Protein AF-A0A392Q745-F1 (afdb_monomer_lite)

InterPro domains:
  IPR023214 HAD superfamily [G3DSA:3.40.50.1000] (43-67)
  IPR023299 P-type ATPase, cytoplasmic domain N [G3DSA:3.40.1110.10] (2-42)
  IPR023299 P-type ATPase, cytoplasmic domain N [SSF81660] (2-48)

Secondary structure (DSSP, 8-state):
-HHHHHHTTTEEEEEEEE---TT--TTSPPPPPEEEEEEEEE-PPPTTHHHHHHHHHHTTPPP----

Structure (mmCIF, N/CA/C/O backbone):
data_AF-A0A392Q745-F1
#
_entry.id   AF-A0A392Q745-F1
#
loop_
_atom_site.group_PDB
_atom_site.id
_atom_site.type_symbol
_atom_site.label_atom_id
_atom_site.label_alt_id
_atom_site.label_comp_id
_atom_site.label_asym_id
_atom_site.label_entity_id
_atom_site.label_seq_id
_atom_site.pdbx_PDB_ins_code
_atom_site.Cartn_x
_atom_site.Cartn_y
_atom_site.Cartn_z
_atom_site.occupancy
_atom_site.B_iso_or_equiv
_atom_site.auth_seq_id
_atom_site.auth_comp_id
_atom_site.auth_asym_id
_atom_site.auth_atom_id
_atom_site.pdbx_PDB_model_num
ATOM 1 N N . ALA A 1 1 ? -10.715 -11.862 -1.442 1.00 81.31 1 ALA A N 1
ATOM 2 C CA . ALA A 1 1 ? -11.188 -10.966 -0.357 1.00 81.31 1 ALA A CA 1
ATOM 3 C C . ALA A 1 1 ? -10.954 -9.494 -0.742 1.00 81.31 1 ALA A C 1
ATOM 5 O O . ALA A 1 1 ? -10.405 -9.246 -1.806 1.00 81.31 1 ALA A O 1
ATOM 6 N N . VAL A 1 2 ? -11.393 -8.502 0.054 1.00 93.69 2 VAL A N 1
ATOM 7 C CA . VAL A 1 2 ? -11.158 -7.062 -0.249 1.00 93.69 2 VAL A CA 1
ATOM 8 C C . VAL A 1 2 ? -9.661 -6.727 -0.320 1.00 93.69 2 VAL A C 1
ATOM 10 O O . VAL A 1 2 ? -9.258 -5.940 -1.168 1.00 93.69 2 VAL A O 1
ATOM 13 N N . ILE A 1 3 ? -8.847 -7.380 0.514 1.00 96.69 3 ILE A N 1
ATOM 14 C CA . ILE A 1 3 ? -7.382 -7.248 0.525 1.00 96.69 3 ILE A CA 1
ATOM 15 C C . ILE A 1 3 ? -6.786 -7.632 -0.837 1.00 96.69 3 ILE A C 1
ATOM 17 O O . ILE A 1 3 ? -6.037 -6.848 -1.411 1.00 96.69 3 ILE A O 1
ATOM 21 N N . ASP A 1 4 ? -7.181 -8.780 -1.396 1.00 97.12 4 ASP A N 1
ATOM 22 C CA . ASP A 1 4 ? -6.685 -9.232 -2.706 1.00 97.12 4 ASP A CA 1
ATOM 23 C C . ASP A 1 4 ? -7.058 -8.245 -3.821 1.00 97.12 4 ASP A C 1
ATOM 25 O O . ASP A 1 4 ? -6.225 -7.910 -4.654 1.00 97.12 4 ASP A O 1
ATOM 29 N N . LYS A 1 5 ? -8.269 -7.669 -3.771 1.00 97.19 5 LYS A N 1
ATOM 30 C CA . LYS A 1 5 ? -8.697 -6.626 -4.722 1.00 97.19 5 LYS A CA 1
ATOM 31 C C . LYS A 1 5 ? -7.870 -5.338 -4.615 1.00 97.19 5 LYS A C 1
ATOM 33 O O . LYS A 1 5 ? -7.739 -4.611 -5.597 1.00 97.19 5 LYS A O 1
ATOM 38 N N . PHE A 1 6 ? -7.349 -5.003 -3.432 1.00 97.19 6 PHE A N 1
ATOM 39 C CA . PHE A 1 6 ? -6.409 -3.889 -3.270 1.00 97.19 6 PHE A CA 1
ATOM 40 C C . PHE A 1 6 ? -5.024 -4.250 -3.810 1.00 97.19 6 PHE A C 1
ATOM 42 O O . PHE A 1 6 ? -4.440 -3.445 -4.535 1.00 97.19 6 PHE A O 1
ATOM 49 N N . ALA A 1 7 ? -4.545 -5.467 -3.548 1.00 96.38 7 ALA A N 1
ATOM 50 C CA . ALA A 1 7 ? -3.267 -5.955 -4.058 1.00 96.38 7 ALA A CA 1
ATOM 51 C C . ALA A 1 7 ? -3.235 -6.016 -5.596 1.00 96.38 7 ALA A C 1
ATOM 53 O O . ALA A 1 7 ? -2.282 -5.532 -6.201 1.00 96.38 7 ALA A O 1
ATOM 54 N N . GLU A 1 8 ? -4.307 -6.494 -6.237 1.00 97.19 8 GLU A N 1
ATOM 55 C CA . GLU A 1 8 ? -4.480 -6.490 -7.702 1.00 97.19 8 GLU A CA 1
ATOM 56 C C . GLU A 1 8 ? -4.381 -5.082 -8.312 1.00 97.19 8 GLU A C 1
ATOM 58 O O . GLU A 1 8 ? -4.003 -4.920 -9.469 1.00 97.19 8 GLU A O 1
ATOM 63 N N . ARG A 1 9 ? -4.694 -4.046 -7.525 1.00 95.75 9 ARG A N 1
ATOM 64 C CA . ARG A 1 9 ? -4.601 -2.633 -7.918 1.00 95.75 9 ARG A CA 1
ATOM 65 C C . ARG A 1 9 ? -3.281 -1.969 -7.505 1.00 95.75 9 ARG A C 1
ATOM 67 O O . ARG A 1 9 ? -3.150 -0.760 -7.677 1.00 95.75 9 ARG A O 1
ATOM 74 N N . GLY A 1 10 ? -2.329 -2.718 -6.945 1.00 95.44 10 GLY A N 1
ATOM 75 C CA . GLY A 1 10 ? -1.045 -2.193 -6.468 1.00 95.44 10 GLY A CA 1
ATOM 76 C C . GLY A 1 10 ? -1.132 -1.394 -5.162 1.00 95.44 10 GLY A C 1
ATOM 77 O O . GLY A 1 10 ? -0.283 -0.543 -4.907 1.00 95.44 10 GLY A O 1
ATOM 78 N N . LEU A 1 11 ? -2.161 -1.627 -4.341 1.00 97.44 11 LEU A N 1
ATOM 79 C CA . LEU A 1 11 ? -2.379 -0.932 -3.070 1.00 97.44 11 LEU A CA 1
ATOM 80 C C . LEU A 1 11 ? -2.040 -1.847 -1.888 1.00 97.44 11 LEU A C 1
ATOM 82 O O . LEU A 1 11 ? -2.491 -2.992 -1.815 1.00 97.44 11 LEU A O 1
ATOM 86 N N . ARG A 1 12 ? -1.290 -1.319 -0.918 1.00 97.44 12 ARG A N 1
ATOM 87 C CA . ARG A 1 12 ? -1.013 -1.990 0.359 1.00 97.44 12 ARG A CA 1
ATOM 88 C C . ARG A 1 12 ? -2.242 -1.876 1.262 1.00 97.44 12 ARG A C 1
ATOM 90 O O . ARG A 1 12 ? -2.882 -0.830 1.304 1.00 97.44 12 ARG A O 1
ATOM 97 N N . SER A 1 13 ? -2.581 -2.933 1.996 1.00 97.06 13 SER A N 1
ATOM 98 C CA . SER A 1 13 ? -3.743 -2.931 2.897 1.00 97.06 13 SER A CA 1
ATOM 99 C C . SER A 1 13 ? -3.314 -2.712 4.347 1.00 97.06 13 SER A C 1
ATOM 101 O O . SER A 1 13 ? -2.508 -3.483 4.860 1.00 97.06 13 SER A O 1
ATOM 103 N N . LEU A 1 14 ? -3.883 -1.711 5.023 1.00 97.69 14 LEU A N 1
ATOM 104 C CA . LEU A 1 14 ? -3.746 -1.512 6.469 1.00 97.69 14 LEU A CA 1
ATOM 105 C C . LEU A 1 14 ? -5.093 -1.763 7.155 1.00 97.69 14 LEU A C 1
ATOM 107 O O . LEU A 1 14 ? -6.092 -1.148 6.791 1.00 97.69 14 LEU A O 1
ATOM 111 N N . ALA A 1 15 ? -5.130 -2.645 8.152 1.00 97.75 15 ALA A N 1
ATOM 112 C CA . ALA A 1 15 ? -6.316 -2.866 8.975 1.00 97.75 15 ALA A CA 1
ATOM 113 C C . ALA A 1 15 ? -6.317 -1.956 10.207 1.00 97.75 15 ALA A C 1
ATOM 115 O O . ALA A 1 15 ? -5.284 -1.770 10.847 1.00 97.75 15 ALA A O 1
ATOM 116 N N . VAL A 1 16 ? -7.490 -1.433 10.557 1.00 97.81 16 VAL A N 1
ATOM 117 C CA . VAL A 1 16 ? -7.718 -0.654 11.776 1.00 97.81 16 VAL A CA 1
ATOM 118 C C . VAL A 1 16 ? -8.635 -1.446 12.696 1.00 97.81 16 VAL A C 1
ATOM 120 O O . VAL A 1 16 ? -9.696 -1.921 12.281 1.00 97.81 16 VAL A O 1
ATOM 123 N N . ALA A 1 17 ? -8.230 -1.568 13.956 1.00 98.06 17 ALA A N 1
ATOM 124 C CA . ALA A 1 17 ? -9.022 -2.166 15.016 1.00 98.06 17 ALA A CA 1
ATOM 125 C C . ALA A 1 17 ? -9.056 -1.236 16.231 1.00 98.06 17 ALA A C 1
ATOM 127 O O . ALA A 1 17 ? -8.135 -0.452 16.458 1.00 98.06 17 ALA A O 1
ATOM 128 N N . TYR A 1 18 ? -10.129 -1.331 17.003 1.00 96.81 18 TYR A N 1
ATOM 129 C CA . TYR A 1 18 ? -10.360 -0.538 18.202 1.00 96.81 18 TYR A CA 1
ATOM 130 C C . TYR A 1 18 ? -10.702 -1.457 19.371 1.00 96.81 18 TYR A C 1
ATOM 132 O O . TYR A 1 18 ? -11.368 -2.472 19.187 1.00 96.81 18 TYR A O 1
ATOM 140 N N . GLN A 1 19 ? -10.268 -1.096 20.573 1.00 96.31 19 GLN A N 1
ATOM 141 C CA . GLN A 1 19 ? -10.735 -1.716 21.806 1.00 96.31 19 GLN A CA 1
ATOM 142 C C . GLN A 1 19 ? -10.950 -0.640 22.866 1.00 96.31 19 GLN A C 1
ATOM 144 O O . GLN A 1 19 ? -10.189 0.326 22.953 1.00 96.31 19 GLN A O 1
ATOM 149 N N . GLU A 1 20 ? -11.965 -0.839 23.696 1.00 95.62 20 GLU A N 1
ATOM 150 C CA . GLU A 1 20 ? -12.171 -0.050 24.905 1.00 95.62 20 GLU A CA 1
ATOM 151 C C . GLU A 1 20 ? -11.384 -0.666 26.072 1.00 95.62 20 GLU A C 1
ATOM 153 O O . GLU A 1 20 ? -11.322 -1.892 26.199 1.00 95.62 20 GLU A O 1
ATOM 158 N N . VAL A 1 21 ? -10.811 0.171 26.942 1.00 96.75 21 VAL A N 1
ATOM 159 C CA . VAL A 1 21 ? -10.135 -0.249 28.182 1.00 96.75 21 VAL A CA 1
ATOM 160 C C . VAL A 1 21 ? -10.904 0.326 29.380 1.00 96.75 21 VAL A C 1
ATOM 162 O O . VAL A 1 21 ? -10.656 1.474 29.751 1.00 96.75 21 VAL A O 1
ATOM 165 N N . PRO A 1 22 ? -11.835 -0.438 29.991 1.00 94.62 22 PRO A N 1
ATOM 166 C CA . PRO A 1 22 ? -12.759 0.087 31.005 1.00 94.62 22 PRO A CA 1
ATOM 167 C C . PRO A 1 22 ? -12.068 0.659 32.247 1.00 94.62 22 PRO A C 1
ATOM 169 O O . PRO A 1 22 ? -12.515 1.654 32.808 1.00 94.62 22 PRO A O 1
ATOM 172 N N . ASP A 1 23 ? -10.950 0.054 32.654 1.00 94.38 23 ASP A N 1
ATOM 173 C CA . ASP A 1 23 ? -10.198 0.464 33.845 1.00 94.38 23 ASP A CA 1
ATOM 174 C C . ASP A 1 23 ? -9.408 1.770 33.649 1.00 94.38 23 ASP A C 1
ATOM 176 O O . ASP A 1 23 ? -8.828 2.287 34.605 1.00 94.38 23 ASP A O 1
ATOM 180 N N . GLY A 1 24 ? -9.298 2.271 32.412 1.00 90.75 24 GLY A N 1
ATOM 181 C CA . GLY A 1 24 ? -8.566 3.497 32.074 1.00 90.75 24 GLY A CA 1
ATOM 182 C C . GLY A 1 24 ? -7.049 3.450 32.312 1.00 90.75 24 GLY A C 1
ATOM 183 O O . GLY A 1 24 ? -6.361 4.447 32.099 1.00 90.75 24 GLY A O 1
ATOM 184 N N . LYS A 1 25 ? -6.499 2.311 32.748 1.00 94.75 25 LYS A N 1
ATOM 185 C CA . LYS A 1 25 ? -5.065 2.120 32.990 1.00 94.75 25 LYS A CA 1
ATOM 186 C C . LYS A 1 25 ? -4.402 1.508 31.765 1.00 94.75 25 LYS A C 1
ATOM 188 O O . LYS A 1 25 ? -4.904 0.549 31.191 1.00 94.75 25 LYS A O 1
ATOM 193 N N . LYS A 1 26 ? -3.222 2.021 31.413 1.00 89.81 26 LYS A N 1
ATOM 194 C CA . LYS A 1 26 ? -2.453 1.597 30.231 1.00 89.81 26 LYS A CA 1
ATOM 195 C C . LYS A 1 26 ? -2.152 0.091 30.189 1.00 89.81 26 LYS A C 1
ATOM 197 O O . LYS A 1 26 ? -2.068 -0.471 29.106 1.00 89.81 26 LYS A O 1
ATOM 202 N N . GLU A 1 27 ? -1.972 -0.534 31.350 1.00 93.50 27 GLU A N 1
ATOM 203 C CA . GLU A 1 27 ? -1.607 -1.954 31.466 1.00 93.50 27 GLU A CA 1
ATOM 204 C C . GLU A 1 2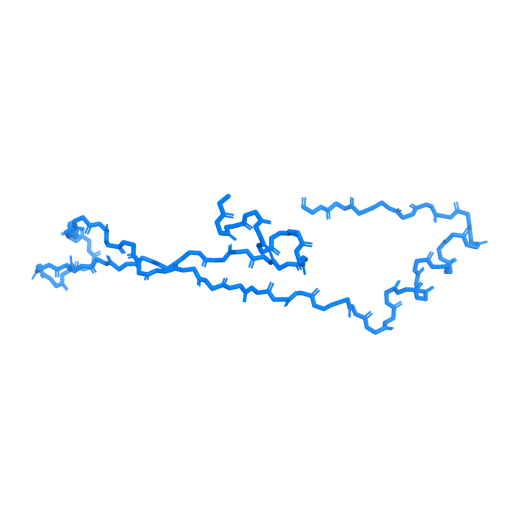7 ? -2.810 -2.884 31.694 1.00 93.50 27 GLU A C 1
ATOM 206 O O . GLU A 1 27 ? -2.643 -4.100 31.749 1.00 93.50 27 GLU A O 1
ATOM 211 N N . SER A 1 28 ? -4.025 -2.337 31.824 1.00 94.50 28 SER A N 1
ATOM 212 C CA . SER A 1 28 ? -5.236 -3.144 32.002 1.00 94.50 28 SER A CA 1
ATOM 213 C C . SER A 1 28 ? -5.635 -3.855 30.711 1.00 94.50 28 SER A C 1
ATOM 215 O O . SER A 1 28 ? -5.403 -3.367 29.602 1.00 94.50 28 SER A O 1
ATOM 217 N N . GLN A 1 29 ? -6.298 -5.004 30.854 1.00 94.62 29 GLN A N 1
ATOM 218 C CA . GLN A 1 29 ? -6.900 -5.688 29.713 1.00 94.62 29 GLN A CA 1
ATOM 219 C C . GLN A 1 29 ? -8.056 -4.867 29.131 1.00 94.62 29 GLN A C 1
ATOM 221 O O . GLN A 1 29 ? -8.907 -4.345 29.853 1.00 94.62 29 GLN A O 1
ATOM 226 N N . GLY A 1 30 ? -8.079 -4.772 27.803 1.00 95.00 30 GLY A N 1
ATOM 227 C CA . GLY A 1 30 ? -9.198 -4.210 27.062 1.00 95.00 30 GLY A CA 1
ATOM 228 C C . GLY A 1 30 ? -10.320 -5.221 26.840 1.00 95.00 30 GLY A C 1
ATOM 229 O O . GLY A 1 30 ? -10.205 -6.416 27.122 1.00 95.00 30 GLY A O 1
ATOM 230 N N . ARG A 1 31 ? -11.426 -4.728 26.290 1.00 95.44 31 ARG A N 1
ATOM 231 C CA . ARG A 1 31 ? -12.460 -5.562 25.668 1.00 95.44 31 ARG A CA 1
ATOM 232 C C . ARG A 1 31 ? -11.909 -6.230 24.396 1.00 95.44 31 ARG A C 1
ATOM 234 O O . ARG A 1 31 ? -10.875 -5.806 23.885 1.00 95.44 31 ARG A O 1
ATOM 241 N N . PRO A 1 32 ? -12.589 -7.256 23.851 1.00 97.12 32 PRO A N 1
ATOM 242 C CA . PRO A 1 32 ? -12.219 -7.810 22.554 1.00 97.12 32 PRO A CA 1
ATOM 243 C C . PRO A 1 32 ? -12.093 -6.720 21.487 1.00 97.12 32 PRO A C 1
ATOM 245 O O . PRO A 1 32 ? -12.908 -5.798 21.430 1.00 97.12 32 PRO A O 1
ATOM 248 N N . TRP A 1 33 ? -11.082 -6.850 20.631 1.00 97.56 33 TRP A N 1
ATOM 249 C CA . TRP A 1 33 ? -10.869 -5.923 19.529 1.00 97.56 33 TRP A CA 1
ATOM 250 C C . TRP A 1 33 ? -12.040 -5.958 18.552 1.00 97.56 33 TRP A C 1
ATOM 252 O O . TRP A 1 33 ? -12.426 -7.013 18.046 1.00 97.56 33 TRP A O 1
ATOM 262 N N . GLN A 1 34 ? -12.558 -4.782 18.233 1.00 97.94 34 GLN A N 1
ATOM 263 C CA . GLN A 1 34 ? -13.474 -4.577 17.134 1.00 97.94 34 GLN A CA 1
ATOM 264 C C . GLN A 1 34 ? -12.676 -4.262 15.874 1.00 97.94 34 GLN A C 1
ATOM 266 O O . GLN A 1 34 ? -11.896 -3.309 15.833 1.00 97.94 34 GLN A O 1
ATOM 271 N N . PHE A 1 35 ? -12.909 -5.036 14.819 1.00 97.62 35 PHE A N 1
ATOM 272 C CA . PHE A 1 35 ? -12.427 -4.683 13.494 1.00 97.62 35 PHE A CA 1
ATOM 273 C C . PHE A 1 35 ? -13.210 -3.476 12.969 1.00 97.62 35 PHE A C 1
ATOM 275 O O . PHE A 1 35 ? -14.430 -3.543 12.821 1.00 97.62 35 PHE A O 1
ATOM 282 N N . VAL A 1 36 ? -12.512 -2.373 12.705 1.00 97.62 36 VAL A N 1
ATOM 283 C CA . VAL A 1 36 ? -13.128 -1.111 12.273 1.00 97.62 36 VAL A CA 1
ATOM 284 C C . VAL A 1 36 ? -13.147 -1.020 10.751 1.00 97.62 36 VAL A C 1
ATOM 286 O O . VAL A 1 36 ? -14.152 -0.618 10.171 1.00 97.62 36 VAL A O 1
ATOM 289 N N . GLY A 1 37 ? -12.061 -1.419 10.083 1.00 97.25 37 GLY A N 1
ATOM 290 C CA . GLY A 1 37 ? -12.010 -1.397 8.624 1.00 97.25 37 GLY A CA 1
ATOM 291 C C . GLY A 1 37 ? -10.622 -1.589 8.022 1.00 97.25 37 GLY A C 1
ATOM 292 O O . GLY A 1 37 ? -9.643 -1.849 8.721 1.00 97.25 37 GLY A O 1
ATOM 293 N N . LEU A 1 38 ? -10.559 -1.444 6.696 1.00 97.31 38 LEU A N 1
ATOM 294 C CA . LEU A 1 38 ? -9.331 -1.470 5.898 1.00 97.31 38 LEU A CA 1
ATOM 295 C C . LEU A 1 38 ? -9.107 -0.112 5.233 1.00 97.31 38 LEU A C 1
ATOM 297 O O . LEU A 1 38 ? -10.039 0.472 4.683 1.00 97.31 38 LEU A O 1
ATOM 301 N N . MET A 1 39 ? -7.857 0.334 5.209 1.00 97.31 39 MET A N 1
ATOM 302 C CA . MET A 1 39 ? -7.398 1.510 4.482 1.00 97.31 39 MET A CA 1
ATOM 303 C C . MET A 1 39 ? -6.395 1.080 3.398 1.00 97.31 39 MET A C 1
ATOM 305 O O . MET A 1 39 ? -5.368 0.482 3.733 1.00 97.31 39 MET A O 1
ATO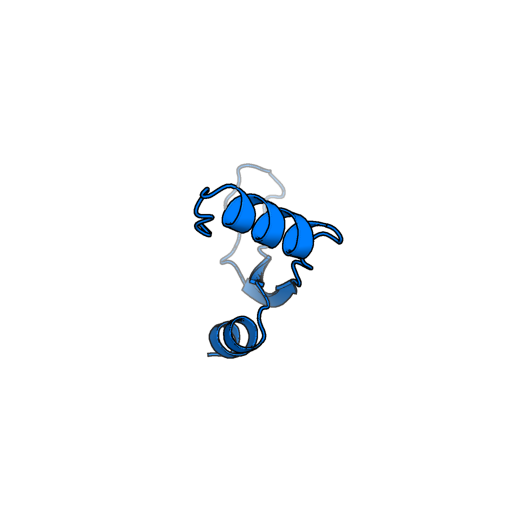M 309 N N . PRO A 1 40 ? -6.669 1.349 2.109 1.00 97.31 40 PRO A N 1
ATOM 310 C CA . PRO A 1 40 ? -5.708 1.115 1.041 1.00 97.31 40 PRO A CA 1
ATOM 311 C C . PRO A 1 40 ? -4.665 2.238 0.997 1.00 97.31 40 PRO A C 1
ATOM 313 O O . PRO A 1 40 ? -5.009 3.419 1.030 1.00 97.31 40 PRO A O 1
ATOM 316 N N . LEU A 1 41 ? -3.393 1.871 0.880 1.00 97.75 41 LEU A N 1
ATOM 317 C CA . LEU A 1 41 ? -2.257 2.784 0.814 1.00 97.75 41 LEU A CA 1
ATOM 318 C C . LEU A 1 41 ? -1.540 2.617 -0.522 1.00 97.75 41 LEU A C 1
ATOM 320 O O . LEU A 1 41 ? -1.168 1.505 -0.903 1.00 97.75 41 LEU A O 1
ATOM 324 N N . PHE A 1 42 ? -1.339 3.728 -1.224 1.00 96.00 42 PHE A N 1
ATOM 325 C CA . PHE A 1 42 ? -0.552 3.754 -2.449 1.00 96.00 42 PHE A CA 1
ATOM 326 C C . PHE A 1 42 ? 0.893 4.143 -2.138 1.00 96.00 42 PHE A C 1
ATOM 328 O O . PHE A 1 42 ? 1.131 5.102 -1.407 1.00 96.00 42 PHE A O 1
ATOM 335 N N . ASP A 1 43 ? 1.837 3.398 -2.704 1.00 94.25 43 ASP A N 1
ATOM 336 C CA . ASP A 1 43 ? 3.273 3.646 -2.599 1.00 94.25 43 ASP A CA 1
ATOM 337 C C . ASP A 1 43 ? 3.786 4.038 -3.992 1.00 94.25 43 ASP A C 1
ATOM 339 O O . ASP A 1 43 ? 4.121 3.161 -4.796 1.00 94.25 43 ASP A O 1
ATOM 343 N N . PRO A 1 44 ? 3.718 5.331 -4.357 1.00 94.62 44 PRO A N 1
ATOM 344 C CA . PRO A 1 44 ? 4.101 5.760 -5.689 1.00 94.62 44 PRO A CA 1
ATOM 345 C C . PRO A 1 44 ? 5.600 5.513 -5.910 1.00 94.62 44 PRO A C 1
ATOM 347 O O . PRO A 1 44 ? 6.408 5.784 -5.017 1.00 94.62 44 PRO A O 1
ATOM 350 N N . PRO A 1 45 ? 6.011 5.060 -7.107 1.00 94.56 45 PRO A N 1
ATOM 351 C CA . PRO A 1 45 ? 7.427 4.973 -7.429 1.00 94.56 45 PRO A CA 1
ATOM 352 C C . PRO A 1 45 ? 8.070 6.360 -7.327 1.00 94.56 45 PRO A C 1
ATOM 354 O O . PRO A 1 45 ? 7.439 7.379 -7.630 1.00 94.56 45 PRO A O 1
ATOM 357 N N . ARG A 1 46 ? 9.346 6.416 -6.933 1.00 97.19 46 ARG A N 1
ATOM 358 C CA . ARG A 1 46 ? 10.083 7.685 -6.961 1.00 97.19 46 ARG A CA 1
ATOM 359 C C . ARG A 1 46 ? 10.249 8.137 -8.410 1.00 97.19 46 ARG A C 1
ATOM 361 O O . ARG A 1 46 ? 10.359 7.310 -9.317 1.00 97.19 46 ARG A O 1
ATOM 368 N N . HIS A 1 47 ? 10.305 9.451 -8.604 1.00 97.00 47 HIS A N 1
ATOM 369 C CA . HIS A 1 47 ? 10.389 10.087 -9.921 1.00 97.00 47 HIS A CA 1
ATOM 370 C C . HIS A 1 47 ? 11.569 9.590 -10.783 1.00 97.00 47 HIS A C 1
ATOM 372 O O . HIS A 1 47 ? 11.458 9.552 -12.002 1.00 97.00 47 HIS A O 1
ATOM 378 N N . ASP A 1 48 ? 12.666 9.171 -10.155 1.00 97.31 48 ASP A N 1
ATOM 379 C CA . ASP A 1 48 ? 13.927 8.740 -10.767 1.00 97.31 48 ASP A CA 1
ATOM 380 C C . ASP A 1 48 ? 14.112 7.213 -10.821 1.00 97.31 48 ASP A C 1
ATOM 382 O O . ASP A 1 48 ? 15.079 6.717 -11.405 1.00 97.31 48 ASP A O 1
ATOM 386 N N . SER A 1 49 ? 13.208 6.434 -10.216 1.00 97.19 49 SER A N 1
ATOM 387 C CA . SER A 1 49 ? 13.395 4.983 -10.066 1.00 97.19 49 SER A CA 1
ATOM 388 C C . SER A 1 49 ? 13.459 4.264 -11.413 1.00 97.19 49 SER A C 1
ATOM 390 O O . SER 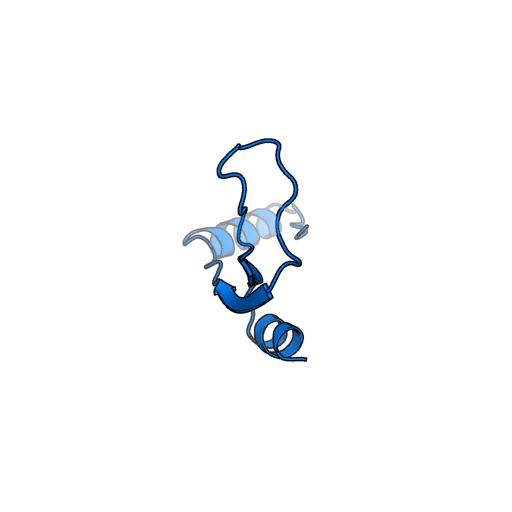A 1 49 ? 14.312 3.402 -11.609 1.00 97.19 49 SER A O 1
ATOM 392 N N . ALA A 1 50 ? 12.599 4.639 -12.363 1.00 97.19 50 ALA A N 1
ATOM 393 C CA . ALA A 1 50 ? 12.587 4.034 -13.694 1.00 97.19 50 ALA A CA 1
ATOM 394 C C . ALA A 1 50 ? 13.890 4.306 -14.467 1.00 97.19 50 ALA A C 1
ATOM 396 O O . ALA A 1 50 ? 14.444 3.398 -15.090 1.00 97.19 50 ALA A O 1
ATOM 397 N N . GLU A 1 51 ? 14.403 5.537 -14.392 1.00 98.00 51 GLU A N 1
ATOM 398 C CA . GLU A 1 51 ? 15.666 5.917 -15.030 1.00 98.00 51 GLU A CA 1
ATOM 399 C C . GLU A 1 51 ? 16.850 5.200 -14.376 1.00 98.00 51 GLU A C 1
ATOM 401 O O . GLU A 1 51 ? 17.705 4.649 -15.067 1.00 98.00 51 GLU A O 1
ATOM 406 N N . THR A 1 52 ? 16.865 5.133 -13.045 1.00 97.88 52 THR A N 1
ATOM 407 C CA . THR A 1 52 ? 17.931 4.476 -12.283 1.00 97.88 52 THR A CA 1
ATOM 408 C C . THR A 1 52 ? 18.005 2.983 -12.597 1.00 97.88 52 THR A C 1
ATOM 410 O O . THR A 1 52 ? 19.100 2.461 -12.810 1.00 97.88 52 THR A O 1
ATOM 413 N N . ILE A 1 53 ? 16.860 2.294 -12.695 1.00 98.00 53 ILE A N 1
ATOM 414 C CA . ILE A 1 53 ? 16.808 0.880 -13.104 1.00 98.00 53 ILE A CA 1
ATOM 415 C C . ILE A 1 53 ? 17.369 0.710 -14.518 1.00 98.00 53 ILE A C 1
ATOM 417 O O . ILE A 1 53 ? 18.196 -0.172 -14.743 1.00 98.00 53 ILE A O 1
ATOM 421 N N . ARG A 1 54 ? 16.964 1.567 -15.464 1.00 98.06 54 ARG A N 1
ATOM 422 C CA . ARG A 1 54 ? 17.462 1.518 -16.845 1.00 98.06 54 ARG A CA 1
ATOM 423 C C . ARG A 1 54 ? 18.978 1.701 -16.900 1.00 98.06 54 ARG A C 1
ATOM 425 O O . ARG A 1 54 ? 19.671 0.890 -17.504 1.00 98.06 54 ARG A O 1
ATOM 432 N N . ARG A 1 55 ? 19.495 2.713 -16.204 1.00 98.31 55 ARG A N 1
ATOM 433 C CA . ARG A 1 55 ? 20.928 3.009 -16.152 1.00 98.31 55 ARG A CA 1
ATOM 434 C C . ARG A 1 55 ? 21.731 1.880 -15.509 1.00 98.31 55 ARG A C 1
ATOM 436 O O . ARG A 1 55 ? 22.823 1.579 -15.975 1.00 98.31 55 ARG A O 1
ATOM 443 N N . ALA A 1 56 ? 21.210 1.251 -14.457 1.00 98.31 56 ALA A N 1
ATOM 444 C CA . ALA A 1 56 ? 21.857 0.095 -13.844 1.00 98.31 56 ALA A CA 1
ATOM 445 C C . ALA A 1 56 ? 21.983 -1.069 -14.842 1.00 98.31 56 ALA A C 1
ATOM 447 O O . ALA A 1 56 ? 23.061 -1.649 -14.965 1.00 98.31 56 ALA A O 1
ATOM 448 N N . LEU A 1 57 ? 20.922 -1.350 -15.607 1.00 97.88 57 LEU A N 1
ATOM 449 C CA . LEU A 1 57 ? 20.926 -2.393 -16.636 1.00 97.88 57 LEU A CA 1
ATOM 450 C C . LEU A 1 57 ? 21.918 -2.094 -17.769 1.00 97.88 57 LEU A C 1
ATOM 452 O O . LEU A 1 57 ? 22.664 -2.992 -18.154 1.00 97.88 57 LEU A O 1
ATOM 456 N N . ASP A 1 58 ? 21.988 -0.846 -18.24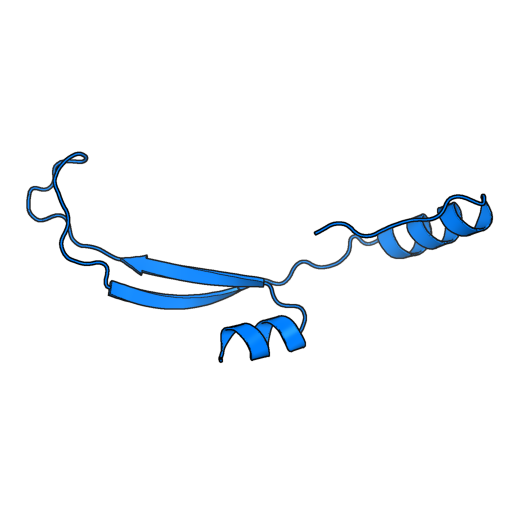6 1.00 98.31 58 ASP A N 1
ATOM 457 C CA . ASP A 1 58 ? 22.956 -0.415 -19.273 1.00 98.31 58 ASP A CA 1
ATOM 458 C C . ASP A 1 58 ? 24.416 -0.588 -18.807 1.00 98.31 58 ASP A C 1
ATOM 460 O O . ASP A 1 58 ? 25.316 -0.818 -19.613 1.00 98.31 58 ASP A O 1
ATOM 464 N N . LEU A 1 59 ? 24.654 -0.525 -17.492 1.00 98.38 59 LEU A N 1
ATOM 465 C CA . LEU A 1 59 ? 25.956 -0.764 -16.857 1.00 98.38 59 LEU A CA 1
ATOM 466 C C . LEU A 1 59 ? 26.213 -2.245 -16.519 1.00 98.38 59 LEU A C 1
ATOM 468 O O . LEU A 1 59 ? 27.209 -2.563 -15.870 1.00 98.38 59 LEU A O 1
ATOM 472 N N . GLY A 1 60 ? 25.329 -3.159 -16.926 1.00 98.25 60 GLY A N 1
ATOM 473 C CA . GLY A 1 60 ? 25.449 -4.592 -16.647 1.00 98.25 60 GLY A CA 1
ATOM 474 C C . GLY A 1 60 ? 25.076 -4.996 -15.215 1.00 98.25 60 GLY A C 1
ATOM 475 O O . GLY A 1 60 ? 25.357 -6.122 -14.805 1.00 98.25 60 GLY A O 1
ATOM 476 N N . VAL A 1 61 ? 24.431 -4.111 -14.446 1.00 98.38 61 VAL A N 1
ATOM 477 C CA . VAL A 1 61 ? 23.975 -4.376 -13.075 1.00 98.38 61 VAL A CA 1
ATOM 478 C C . VAL A 1 61 ? 22.492 -4.744 -13.079 1.00 98.38 61 VAL A C 1
ATOM 480 O O . VAL A 1 61 ? 21.628 -3.944 -13.430 1.00 98.38 61 VAL A O 1
ATOM 483 N N . ASN A 1 62 ? 22.177 -5.965 -12.644 1.00 97.56 62 ASN A N 1
ATOM 484 C CA . ASN A 1 62 ? 20.796 -6.438 -12.568 1.00 97.56 62 ASN A CA 1
ATOM 485 C C . ASN A 1 62 ? 20.109 -5.965 -11.278 1.00 97.56 62 ASN A C 1
ATOM 487 O O . ASN A 1 62 ? 20.576 -6.262 -10.177 1.00 97.56 62 ASN A O 1
ATOM 491 N N . VAL A 1 63 ? 18.967 -5.292 -11.413 1.00 97.38 63 VAL A N 1
ATOM 492 C CA . VAL A 1 63 ? 18.150 -4.841 -10.282 1.00 97.38 63 VAL A CA 1
ATOM 493 C C . VAL A 1 63 ? 17.095 -5.895 -9.952 1.00 97.38 63 VAL A C 1
ATOM 495 O O . VAL A 1 63 ? 16.335 -6.324 -10.818 1.00 97.38 63 VAL A O 1
ATOM 498 N N . LYS A 1 64 ? 17.020 -6.300 -8.682 1.00 97.25 64 LYS A N 1
ATOM 499 C CA . LYS A 1 64 ? 15.995 -7.223 -8.178 1.00 97.25 64 LYS A CA 1
ATOM 500 C C . LYS A 1 64 ? 15.150 -6.524 -7.124 1.00 97.25 64 LYS A C 1
ATOM 502 O O . LYS A 1 64 ? 15.687 -5.996 -6.156 1.00 97.25 64 LYS A O 1
ATOM 507 N N . MET A 1 65 ? 13.835 -6.532 -7.317 1.00 96.00 65 MET A N 1
ATOM 508 C CA . MET A 1 65 ? 12.890 -6.052 -6.313 1.00 96.00 65 MET A CA 1
ATOM 509 C C . MET A 1 65 ? 12.804 -7.069 -5.171 1.00 96.00 65 MET A C 1
ATOM 511 O O . MET A 1 65 ? 12.568 -8.250 -5.417 1.00 96.00 65 MET A O 1
ATOM 515 N N . ILE A 1 66 ? 12.970 -6.590 -3.941 1.00 95.44 66 ILE A N 1
ATOM 516 C CA . ILE A 1 66 ? 12.642 -7.306 -2.706 1.00 95.44 66 ILE A CA 1
ATOM 517 C C . ILE A 1 66 ? 11.596 -6.452 -1.993 1.00 95.44 66 ILE A C 1
ATOM 519 O O . ILE A 1 66 ? 11.768 -5.235 -1.900 1.00 95.44 66 ILE A O 1
ATOM 523 N N . THR A 1 67 ? 10.508 -7.073 -1.546 1.00 86.81 67 THR A N 1
ATOM 524 C CA . THR A 1 67 ? 9.403 -6.412 -0.840 1.00 86.81 67 THR A CA 1
ATOM 525 C C . THR A 1 67 ? 8.994 -7.196 0.389 1.00 86.81 67 THR A C 1
ATOM 527 O O . THR A 1 67 ? 9.291 -8.409 0.441 1.00 86.81 67 THR A O 1
#

Radius of gyration: 20.58 Å; chains: 1; bounding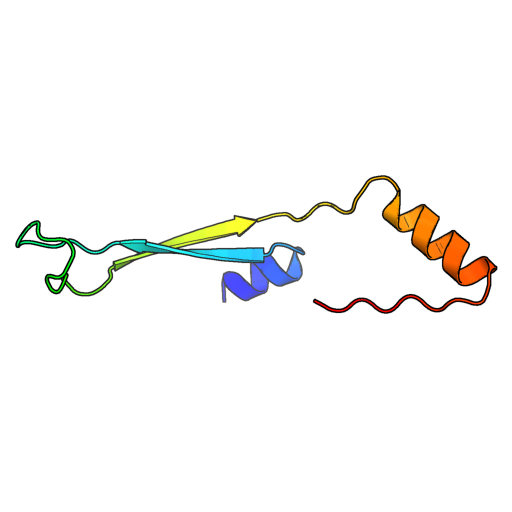 box: 39×21×53 Å

pLDDT: mean 96.18, std 2.75, range [81.31, 98.38]

Organism: NCBI:txid97028

Sequence (67 aa):
AVIDKFAERGLRSLAVAYQEVPDGKKESQGRPWQFVGLMPLFDPPRHDSAETIRRALDLGVNVKMIT

Foldseek 3Di:
DVQVVLVVVQWHKDWDWDWAFVVPDPPGDTDDIDGPDIDTHHDDDPPCPVVVCVVCVVVVHHDDDDD

=== Feature glossary ===
Legend for the data blocks above and below:

— What the protein is —

The amino-acid sequence is the protein's primary structure: the linear order of residues from the N-terminus to the C-terminus, written in one-letter code. Everything else here — the 3D coordinates, the secondary structure, the domain annotations — is ultimately a consequence of this string.

Functional annotations link the protein to curated databases. InterPro entries identify conserved domains and families by matching the sequence against member-database signatures (Pfam, PROSITE, CDD, …). Gene Ontology (GO) terms describe molecular function, biological process, and cellular component in a controlled vocabulary. CATH places the structure in a hierarchical fold classification (Class/Architecture/Topology/Homologous-superfamily). The organism is the source species.

— Where its atoms are —

Atomic coordinates in PDBx/mmCIF format — the same representation the Protein Data Bank distributes. Each line of the _atom_site loop places one backbone atom in Cartesian space (units: ångströms, origin: arbitrary).

The six renders are orthographic views along the three Cartesian axes in both directions. Representation (cartoon, sticks, or surface) and color scheme (sequence-rainbow or by-chain) vary across proteins so the training set covers all the common visualization conventions.

— Local backbone conformation —

Eight-state secondary structure (DSSP): H is the canonical α-helix, G the tighter 3₁₀-helix, I the wider π-helix; E/B are β-structure, T and S are turns and bends, and '-' is everything else. DSSP derives these from the pattern of main-chain N–H···O=C hydrogen bonds, not from the sequence.

Three-state secondary structure (P-SEA) collapses the eight DSSP classes into helix (a), strand (b), and coil (c). P-SEA assigns these from Cα geometry alone — distances and angles — without requiring backbone oxygens, so it works on any Cα trace.

φ (phi) and ψ (psi) are the two rotatable backbone dihedrals per residue: φ is the C(i-1)–N–Cα–C torsion, ψ is the N–Cα–C–N(i+1) torsion, both in degrees on (−180°, 180°]. α-helical residues cluster near (−60°, −45°); β-strand residues near (−120°, +130°). A Ramachandran plot is simply a scatter of (φ, ψ) for every residue.

— Global shape and packing —

The geometric summary reports three shape descriptors. Rg (radius of gyration) measures how spread out the Cα atoms are about their centre of mass; compact globular proteins have small Rg, elongated or unfolded ones large. Cα contacts (<8 Å, |i−j|>4) count long-range residue pairs in spatial proximity — high for tightly packed folds, near zero for rods or random coil. The bounding-box extents give the protein's footprint along x, y, z in Å.

SASA measures how much of the protein is reachable by solvent. It is computed by rolling a water-sized probe over the atomic surface and summing the exposed area (Å²). Per-residue SASA distinguishes core (buried, low SASA) from surface (exposed, high SASA) residues; total SASA is a whole-molecule size measure.

Plot images: a contact map (which residues are close in 3D, as an N×N binary image), a Ramachandran scatter (backbone torsion angles, revealing secondary-structure composition at a glance), and — for AlphaFold structures — a PAE heatmap (pairwise prediction confidence).

— Structural neighborhood —

A 3Di character summarizes, for each residue, the relative orientation of the Cα frame of its nearest spatial neighbor. Because it encodes fold topology rather than chemistry, 3Di alignments detect remote structural similarity that sequence alignment misses.

The Foldseek neighbor list gives the closest experimentally determined structures in the PDB, ranked by structural alignment. TM-score near 1 means near-identical fold; near 0.3 means only ro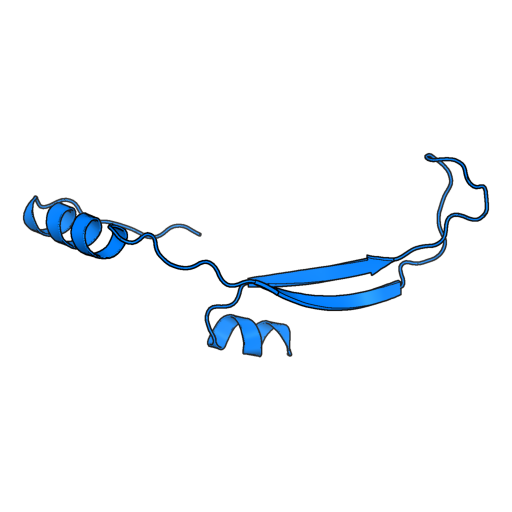ugh topology match. This is how one finds what a novel AlphaFold prediction most resembles in the solved-structure universe.

— Confidence and disorder —

For AlphaFold models, the B-factor field carries pLDDT — the model's own estimate of local accuracy on a 0–100 scale. Regions with pLDDT<50 should be treated as essentially unmodeled; they often correspond to intrinsically disordered segments.

Crystallographic B-factors measure how much each atom's electron density is smeared out, in Å². They rise in mobile loops and surface residues and fall in the buried interior. In AlphaFold models this column is repurposed to hold pLDDT instead.

Predicted Aligned Error (PAE) is an AlphaFold confidence matrix: entry (i, j) is the expected error in the position of residue j, in ångströms, when the prediction is superimposed on the true structure at residue i. Low PAE within a block of residues means that block is internally rigid and well-predicted; high PAE between two blocks means their relative placement is uncertain even if each block individually is confident.